Protein AF-A0AAW2ZG73-F1 (afdb_monomer)

Foldseek 3Di:
DVLVVQLVVLVCVQVVPDDDDDPDDPDPQDKDFDDDPNHTQDMDGSVLSGPVNVVSNVVRSVSSNVSVVVVVVD

pLDDT: mean 85.4, std 9.42, range [53.69, 95.5]

Mean predicted aligned error: 7.7 Å

S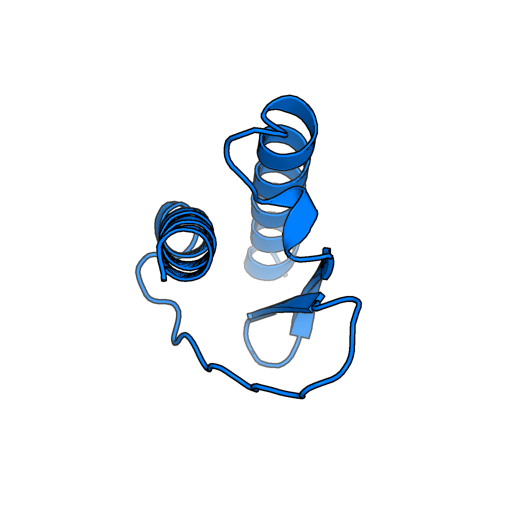olvent-accessible surface area (backbone atoms only — not comparable to full-atom values): 4616 Å² total; per-residue (Å²): 119,68,69,62,51,47,46,50,53,56,50,39,74,77,38,75,86,63,85,86,83,86,84,85,63,102,55,82,83,52,69,45,77,42,66,57,94,91,40,79,51,42,72,48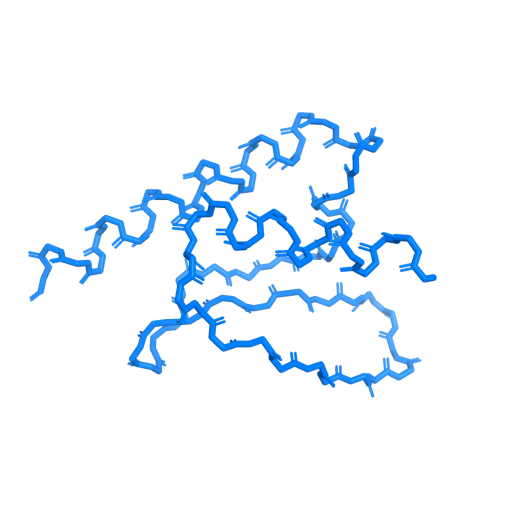,52,49,69,41,50,34,79,93,35,50,70,50,24,54,50,52,54,49,50,43,53,53,36,48,53,62,61,75,77,108

Nearest PDB structures (foldseek):
  2k5t-assembly1_A  TM=3.664E-01  e=4.462E+00  Escherichia coli K-12
  2zdi-assembly1_B-2  TM=2.084E-01  e=5.787E+00  Pyrococcus horikoshii

Sequence (74 aa):
MQERNTARDAVLSVLPDAEIEYLCHDSYPIFVRVSLNDKEIWKNEQRALFRKNASRREQSISEIKENLRKVMTN

Structure (mmCIF, N/CA/C/O backbone):
data_AF-A0AAW2ZG73-F1
#
_entry.id   AF-A0AAW2ZG73-F1
#
loop_
_atom_site.group_PDB
_atom_site.id
_atom_site.type_symbol
_atom_site.label_atom_id
_atom_site.label_alt_id
_atom_site.label_comp_id
_atom_site.label_asym_id
_atom_site.label_entity_id
_atom_site.label_seq_id
_atom_site.pdbx_PDB_ins_code
_atom_site.Cartn_x
_atom_site.Cartn_y
_atom_site.Cartn_z
_atom_site.occupancy
_atom_site.B_iso_or_equiv
_atom_site.auth_seq_id
_atom_site.auth_comp_id
_atom_site.auth_asym_id
_atom_site.auth_atom_id
_atom_site.pdbx_PDB_model_num
ATOM 1 N N . MET A 1 1 ? 7.714 -9.702 -12.326 1.00 56.88 1 MET A N 1
ATOM 2 C CA . MET A 1 1 ? 7.624 -10.561 -11.117 1.00 56.88 1 MET A CA 1
ATOM 3 C C . MET A 1 1 ? 8.194 -9.884 -9.856 1.00 56.88 1 MET A C 1
ATOM 5 O O . MET A 1 1 ? 7.535 -9.930 -8.829 1.00 56.88 1 MET A O 1
ATOM 9 N N . GLN A 1 2 ? 9.346 -9.194 -9.919 1.00 67.81 2 GLN A N 1
ATOM 10 C CA . GLN A 1 2 ? 9.976 -8.509 -8.765 1.00 67.81 2 GLN A CA 1
ATOM 11 C C . GLN A 1 2 ? 9.176 -7.334 -8.163 1.00 67.81 2 GLN A C 1
ATOM 13 O O . GLN A 1 2 ? 9.060 -7.230 -6.943 1.00 67.81 2 GLN A O 1
ATOM 18 N N . GLU A 1 3 ? 8.606 -6.453 -8.992 1.00 66.88 3 GLU A N 1
ATOM 19 C CA . GLU A 1 3 ? 7.925 -5.238 -8.502 1.00 66.88 3 GLU A CA 1
ATOM 20 C C . GLU A 1 3 ? 6.613 -5.553 -7.762 1.00 66.88 3 GLU A C 1
ATOM 22 O O . GLU A 1 3 ? 6.289 -4.911 -6.764 1.00 66.88 3 GLU A O 1
ATOM 27 N N . ARG A 1 4 ? 5.908 -6.614 -8.180 1.00 73.94 4 ARG A N 1
ATOM 28 C CA . ARG A 1 4 ? 4.724 -7.143 -7.484 1.00 73.94 4 ARG A CA 1
ATOM 29 C C . ARG A 1 4 ? 5.055 -7.574 -6.056 1.00 73.94 4 ARG A C 1
ATOM 31 O O . ARG A 1 4 ? 4.342 -7.209 -5.128 1.00 73.94 4 ARG A O 1
ATOM 38 N N . ASN A 1 5 ? 6.139 -8.331 -5.889 1.00 82.12 5 ASN A N 1
ATOM 39 C CA . ASN A 1 5 ? 6.564 -8.805 -4.573 1.00 82.12 5 ASN A CA 1
ATOM 40 C C . ASN A 1 5 ? 6.994 -7.623 -3.694 1.00 82.12 5 ASN A C 1
ATOM 42 O O . ASN A 1 5 ? 6.598 -7.547 -2.544 1.00 82.12 5 ASN A O 1
ATOM 46 N N . THR A 1 6 ? 7.675 -6.627 -4.270 1.00 83.38 6 THR A N 1
ATOM 47 C CA . THR A 1 6 ? 8.067 -5.414 -3.530 1.00 83.38 6 THR A CA 1
ATOM 48 C C . THR A 1 6 ? 6.859 -4.631 -3.004 1.00 83.38 6 THR A C 1
ATOM 50 O O . THR A 1 6 ? 6.880 -4.169 -1.865 1.00 83.38 6 THR A O 1
ATOM 53 N N . ALA A 1 7 ? 5.803 -4.478 -3.813 1.00 79.69 7 ALA A N 1
ATOM 54 C CA . ALA A 1 7 ? 4.579 -3.802 -3.381 1.00 79.69 7 ALA A CA 1
ATOM 55 C C . ALA A 1 7 ? 3.863 -4.585 -2.268 1.00 79.69 7 ALA A C 1
ATOM 57 O O . ALA A 1 7 ? 3.457 -3.994 -1.271 1.00 79.69 7 ALA A O 1
ATOM 58 N N . ARG A 1 8 ? 3.779 -5.915 -2.407 1.00 87.00 8 ARG A N 1
ATOM 59 C CA . ARG A 1 8 ? 3.227 -6.808 -1.381 1.00 87.00 8 ARG A CA 1
ATOM 60 C C . ARG A 1 8 ? 3.985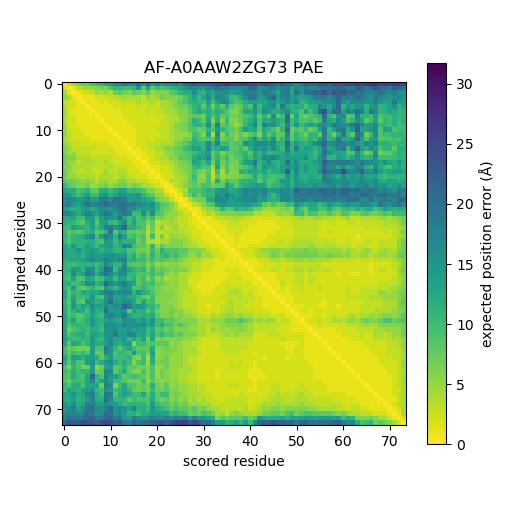 -6.675 -0.058 1.00 87.00 8 ARG A C 1
ATOM 62 O O . ARG A 1 8 ? 3.366 -6.427 0.969 1.00 87.00 8 ARG A O 1
ATOM 69 N N . ASP A 1 9 ? 5.310 -6.787 -0.093 1.00 89.00 9 ASP A N 1
ATOM 70 C CA . ASP A 1 9 ? 6.153 -6.745 1.105 1.00 89.00 9 ASP A CA 1
ATOM 71 C C . ASP A 1 9 ? 6.065 -5.380 1.806 1.00 89.00 9 ASP A C 1
ATOM 73 O O . ASP A 1 9 ? 6.093 -5.301 3.032 1.00 89.00 9 ASP A O 1
ATOM 77 N N . ALA A 1 10 ? 5.903 -4.291 1.043 1.00 85.69 10 ALA A N 1
ATOM 78 C CA . ALA A 1 10 ? 5.691 -2.962 1.608 1.00 85.69 10 ALA A CA 1
ATOM 79 C C . ALA A 1 10 ? 4.368 -2.867 2.385 1.00 85.69 10 ALA A C 1
ATOM 81 O O . ALA A 1 10 ? 4.367 -2.354 3.503 1.00 85.69 10 ALA A O 1
ATOM 82 N N . VAL A 1 11 ? 3.267 -3.389 1.833 1.00 85.56 11 VAL A N 1
ATOM 83 C CA . VAL A 1 11 ? 1.962 -3.402 2.517 1.00 85.56 11 VAL A CA 1
ATOM 84 C C . VAL A 1 11 ? 2.010 -4.300 3.756 1.00 85.56 11 VAL A C 1
ATOM 86 O O . VAL A 1 11 ? 1.651 -3.846 4.842 1.00 85.56 11 VAL A O 1
ATOM 89 N N . LEU A 1 12 ? 2.542 -5.520 3.632 1.00 90.81 12 LEU A N 1
ATOM 90 C CA . LEU A 1 12 ? 2.644 -6.473 4.747 1.00 90.81 12 LEU A CA 1
ATOM 91 C C . LEU A 1 12 ? 3.574 -5.995 5.873 1.00 90.81 12 LEU A C 1
ATOM 93 O O . LEU A 1 12 ? 3.383 -6.367 7.025 1.00 90.81 12 LEU A O 1
ATOM 97 N N . SER A 1 13 ? 4.546 -5.123 5.581 1.00 89.38 13 SER A N 1
ATOM 98 C CA . SER A 1 13 ? 5.378 -4.503 6.627 1.00 89.38 13 SER A CA 1
ATOM 99 C C . SER A 1 13 ? 4.604 -3.560 7.558 1.00 89.38 13 SER A C 1
ATOM 101 O O . SER A 1 13 ? 5.083 -3.240 8.645 1.00 89.38 13 SER A O 1
ATOM 103 N N . VAL A 1 14 ? 3.430 -3.090 7.125 1.00 87.75 14 VAL A N 1
ATOM 104 C CA . VAL A 1 14 ? 2.550 -2.205 7.902 1.00 87.75 14 VAL A CA 1
ATOM 105 C C . VAL A 1 14 ? 1.331 -2.961 8.422 1.00 87.75 14 VAL A C 1
ATOM 107 O O . VAL A 1 14 ? 0.903 -2.714 9.545 1.00 87.75 14 VAL A O 1
ATOM 110 N N . LEU A 1 15 ? 0.793 -3.878 7.618 1.00 86.38 15 LEU A N 1
ATOM 111 C CA . LEU A 1 15 ? -0.388 -4.681 7.919 1.00 86.38 15 LEU A CA 1
ATOM 112 C C . LEU A 1 15 ? -0.048 -6.170 7.745 1.00 86.38 15 LEU A C 1
ATOM 114 O O . LEU A 1 15 ? -0.303 -6.721 6.673 1.00 86.38 15 LEU A O 1
ATOM 118 N N . PRO A 1 16 ? 0.544 -6.820 8.764 1.00 89.44 16 PRO A N 1
ATOM 119 C CA . PRO A 1 16 ? 1.000 -8.208 8.653 1.00 89.44 16 PRO A CA 1
ATOM 120 C C . PRO A 1 16 ? -0.122 -9.195 8.313 1.00 89.44 16 PRO A C 1
ATOM 122 O O . PRO A 1 16 ? 0.120 -10.165 7.600 1.00 89.44 16 PRO A O 1
ATOM 125 N N . ASP A 1 17 ? -1.341 -8.901 8.771 1.00 86.94 17 ASP A N 1
ATOM 126 C CA . ASP A 1 17 ? -2.521 -9.757 8.620 1.00 86.94 17 ASP A CA 1
ATOM 127 C C . ASP A 1 17 ? -3.412 -9.365 7.425 1.00 86.94 17 ASP A C 1
ATOM 129 O O . ASP A 1 17 ? -4.537 -9.846 7.303 1.00 86.94 17 ASP A O 1
ATOM 133 N N . ALA A 1 18 ? -2.954 -8.464 6.546 1.00 84.81 18 ALA A N 1
ATOM 134 C CA . ALA A 1 18 ? -3.748 -8.041 5.393 1.00 84.81 18 ALA A CA 1
ATOM 135 C C . ALA A 1 18 ? -3.913 -9.165 4.359 1.00 84.81 18 ALA A C 1
ATOM 137 O O . ALA A 1 18 ? -2.937 -9.766 3.900 1.00 84.81 18 ALA A O 1
ATOM 138 N N . GLU A 1 19 ? -5.150 -9.367 3.907 1.00 88.06 19 GLU A N 1
ATOM 139 C CA . GLU A 1 19 ? -5.442 -10.147 2.709 1.00 88.06 19 GLU A CA 1
ATOM 140 C C . GLU A 1 19 ? -5.089 -9.327 1.458 1.00 88.06 19 GLU A C 1
ATOM 142 O O . GLU A 1 19 ? -5.455 -8.156 1.333 1.00 88.06 19 GLU A O 1
ATOM 147 N N . ILE A 1 20 ? -4.327 -9.924 0.538 1.00 83.69 20 ILE A N 1
ATOM 148 C CA . ILE A 1 20 ? -3.851 -9.250 -0.675 1.00 83.69 20 ILE A CA 1
ATOM 149 C C . ILE A 1 20 ? -4.546 -9.854 -1.893 1.00 83.69 20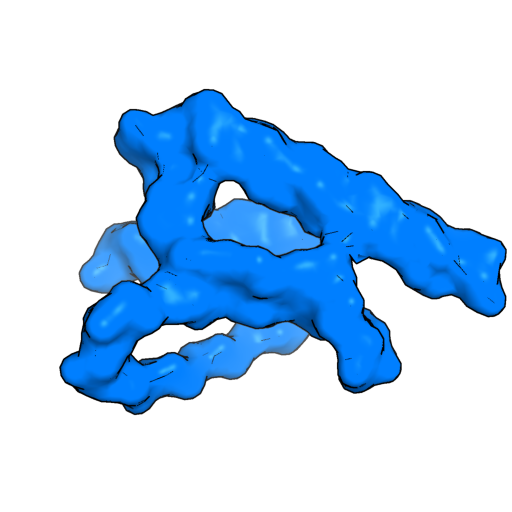 ILE A C 1
ATOM 151 O O . ILE A 1 20 ? -4.228 -10.972 -2.299 1.00 83.69 20 ILE A O 1
ATOM 155 N N . GLU A 1 21 ? -5.429 -9.079 -2.517 1.00 85.94 21 GLU A N 1
ATOM 156 C CA . GLU A 1 21 ? -6.081 -9.432 -3.779 1.00 85.94 21 GLU A CA 1
ATOM 157 C C . GLU A 1 21 ? -5.364 -8.780 -4.975 1.00 85.94 21 GLU A C 1
ATOM 159 O O . GLU A 1 21 ? -5.025 -7.593 -4.961 1.00 85.94 21 GLU A O 1
ATOM 164 N N . TYR A 1 22 ? -5.132 -9.556 -6.038 1.00 78.75 22 TYR A N 1
ATOM 165 C CA . TYR A 1 22 ? -4.518 -9.070 -7.275 1.00 78.75 22 TYR A CA 1
ATOM 166 C C . TYR A 1 22 ? -5.569 -8.906 -8.375 1.00 78.75 22 TYR A C 1
ATOM 168 O O . TYR A 1 22 ? -5.806 -9.821 -9.162 1.00 78.75 22 TYR A O 1
ATOM 176 N N . LEU A 1 23 ? -6.149 -7.713 -8.476 1.00 76.06 23 LEU A N 1
ATOM 177 C CA . LEU A 1 23 ? -7.039 -7.344 -9.578 1.00 76.06 23 LEU A CA 1
ATOM 178 C C . LEU A 1 23 ? -6.199 -6.881 -10.776 1.00 76.06 23 LEU A C 1
ATOM 180 O O . LEU A 1 23 ? -5.814 -5.716 -10.883 1.00 76.06 23 LEU A O 1
ATOM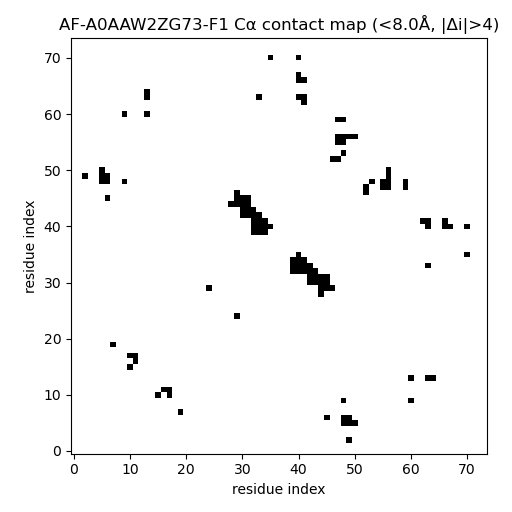 184 N N . CYS A 1 24 ? -5.832 -7.825 -11.643 1.00 63.88 24 CYS A N 1
ATOM 185 C CA . CYS A 1 24 ? -5.010 -7.548 -12.817 1.00 63.88 24 CYS A CA 1
ATOM 186 C C . CYS A 1 24 ? -5.890 -7.040 -13.967 1.00 63.88 24 CYS A C 1
ATOM 188 O O . CYS A 1 24 ? -6.619 -7.814 -14.584 1.00 63.88 24 CYS A O 1
ATOM 190 N N . HIS A 1 25 ? -5.805 -5.745 -14.265 1.00 64.88 25 HIS A N 1
ATOM 191 C CA . HIS A 1 25 ? -6.332 -5.162 -15.494 1.00 64.88 25 HIS A CA 1
ATOM 192 C C . HIS A 1 25 ? -5.157 -4.760 -16.391 1.00 64.88 25 HIS A C 1
ATOM 194 O O . HIS A 1 25 ? -4.199 -4.160 -15.904 1.00 64.88 25 HIS A O 1
ATOM 200 N N . ASP A 1 26 ? -5.233 -5.047 -17.694 1.00 64.50 26 ASP A N 1
ATOM 201 C CA . ASP A 1 26 ? -4.216 -4.670 -18.699 1.00 64.50 26 ASP A CA 1
ATOM 202 C C . ASP A 1 26 ? -4.195 -3.154 -18.999 1.00 64.50 26 ASP A C 1
ATOM 204 O O . ASP A 1 26 ? -3.811 -2.705 -20.079 1.00 64.50 26 ASP A O 1
ATOM 208 N N . SER A 1 27 ? -4.629 -2.335 -18.043 1.00 70.44 27 SER A N 1
ATOM 209 C CA . SER A 1 27 ? -4.708 -0.886 -18.138 1.00 70.44 27 SER A CA 1
ATOM 210 C C . SER A 1 27 ? -3.661 -0.229 -17.242 1.00 70.44 27 SER A C 1
ATOM 212 O O . SER A 1 27 ? -3.557 -0.473 -16.040 1.00 70.44 27 SER A O 1
ATOM 214 N N . TYR A 1 28 ? -2.866 0.639 -17.862 1.00 68.88 28 TYR A N 1
ATOM 215 C CA . TYR A 1 28 ? -1.917 1.511 -17.184 1.00 68.88 28 TYR A CA 1
ATOM 216 C C . TYR A 1 28 ? -2.532 2.916 -17.034 1.00 68.88 28 TYR A C 1
ATOM 218 O O . TYR A 1 28 ? -3.167 3.385 -17.982 1.00 68.88 28 TYR A O 1
ATOM 226 N N . PRO A 1 29 ? -2.321 3.627 -15.908 1.00 77.88 29 PRO A N 1
ATOM 227 C CA . PRO A 1 29 ? -1.493 3.254 -14.756 1.00 77.88 29 PRO A CA 1
ATOM 228 C C . PRO A 1 29 ? -2.140 2.227 -13.813 1.00 77.88 29 PRO A C 1
ATOM 230 O O . PRO A 1 29 ? -3.347 2.237 -13.593 1.00 77.88 29 PRO A O 1
ATOM 233 N N . ILE A 1 30 ? -1.304 1.361 -13.223 1.00 84.62 30 ILE A N 1
ATOM 234 C CA . ILE A 1 30 ? -1.715 0.386 -12.197 1.00 84.62 30 ILE A CA 1
ATOM 235 C C . ILE A 1 30 ? -1.803 1.093 -10.841 1.00 84.62 30 ILE A C 1
ATOM 237 O O . ILE A 1 30 ? -0.845 1.747 -10.414 1.00 84.62 30 ILE A O 1
ATOM 241 N N . PHE A 1 31 ? -2.918 0.907 -10.137 1.00 89.88 31 PHE A N 1
ATOM 242 C CA . PHE A 1 31 ? -3.155 1.458 -8.802 1.00 89.88 31 PHE A CA 1
ATOM 243 C C . PHE A 1 31 ? -3.103 0.377 -7.723 1.00 89.88 31 PHE A C 1
ATOM 245 O O . PHE A 1 31 ? -3.483 -0.767 -7.952 1.00 89.88 31 PHE A O 1
ATOM 252 N N . VAL A 1 32 ? -2.669 0.767 -6.527 1.00 89.75 32 VAL A N 1
ATOM 253 C CA . VAL A 1 32 ? -2.776 -0.031 -5.304 1.00 89.75 32 VAL A CA 1
ATOM 254 C C . VAL A 1 32 ? -3.764 0.671 -4.385 1.00 89.75 32 VAL A C 1
ATOM 256 O O . VAL A 1 32 ? -3.615 1.862 -4.105 1.00 89.75 32 VAL A O 1
ATOM 259 N N . ARG A 1 33 ? -4.776 -0.069 -3.934 1.00 93.19 33 ARG A N 1
ATOM 260 C CA . ARG A 1 33 ? -5.751 0.369 -2.934 1.00 93.19 33 ARG A CA 1
ATOM 261 C C . ARG A 1 33 ? -5.499 -0.399 -1.643 1.00 93.19 33 ARG A C 1
ATOM 263 O O . ARG A 1 33 ? -5.315 -1.610 -1.680 1.00 93.19 33 ARG A O 1
ATOM 270 N N . VAL A 1 34 ? -5.517 0.307 -0.519 1.00 91.88 34 VAL A N 1
ATOM 271 C CA . VAL A 1 34 ? -5.479 -0.277 0.824 1.00 91.88 34 VAL A CA 1
ATOM 272 C C . VAL A 1 34 ? -6.770 0.112 1.530 1.00 91.88 34 VAL A C 1
ATOM 274 O O . VAL A 1 34 ? -7.177 1.278 1.512 1.00 91.88 34 VAL A O 1
ATOM 277 N N . SER A 1 35 ? -7.457 -0.863 2.113 1.00 91.06 35 SER A N 1
ATOM 278 C CA . SER A 1 35 ? -8.733 -0.663 2.801 1.00 91.06 35 SER A CA 1
ATOM 279 C C . SER A 1 35 ? -8.766 -1.463 4.098 1.00 91.06 35 SER A C 1
ATOM 281 O O . SER A 1 35 ? -8.117 -2.501 4.199 1.00 91.06 35 SER A O 1
ATOM 283 N N . LEU A 1 36 ? -9.498 -0.958 5.087 1.00 87.75 36 LEU A N 1
ATOM 284 C CA . LEU A 1 36 ? -9.743 -1.620 6.367 1.00 87.75 36 LEU A CA 1
ATOM 285 C C . LEU A 1 36 ? -11.243 -1.549 6.651 1.00 87.75 36 LEU A C 1
ATOM 287 O O . LEU A 1 36 ? -11.790 -0.448 6.662 1.00 87.75 36 LEU A O 1
ATOM 291 N N . ASN A 1 37 ? -11.897 -2.694 6.873 1.00 86.81 37 ASN A N 1
ATOM 292 C CA . ASN A 1 37 ? -13.351 -2.785 7.080 1.00 86.81 37 ASN A CA 1
ATOM 293 C C . ASN A 1 37 ? -14.142 -2.002 6.008 1.00 86.81 37 ASN A C 1
ATOM 295 O O . ASN A 1 37 ? -14.915 -1.106 6.335 1.00 86.81 37 ASN A O 1
ATOM 299 N N . ASP A 1 38 ? -13.850 -2.259 4.728 1.00 84.94 38 ASP A N 1
ATOM 300 C CA . ASP A 1 38 ? -14.436 -1.584 3.552 1.00 84.94 38 ASP A CA 1
ATOM 301 C C . ASP A 1 38 ? -14.197 -0.065 3.437 1.00 84.94 38 ASP A C 1
ATOM 303 O O . ASP A 1 38 ? -14.650 0.579 2.489 1.00 84.94 38 ASP A O 1
ATOM 307 N N . LYS A 1 39 ? -13.421 0.530 4.349 1.00 87.81 39 LYS A N 1
ATOM 308 C CA . LYS A 1 39 ? -13.017 1.936 4.280 1.00 87.81 39 LYS A CA 1
ATOM 309 C C . LYS A 1 39 ? -11.671 2.069 3.576 1.00 87.81 39 LYS A C 1
ATOM 311 O O . LYS A 1 39 ? -10.660 1.555 4.055 1.00 87.81 39 LYS A O 1
ATOM 316 N N . GLU A 1 40 ? -11.639 2.796 2.459 1.00 92.81 40 GLU A N 1
ATOM 317 C CA . GLU A 1 40 ? -10.387 3.133 1.771 1.00 92.81 40 GLU A CA 1
ATOM 318 C C . GLU A 1 40 ? -9.520 4.015 2.682 1.00 92.81 40 GLU A C 1
ATOM 320 O O . GLU A 1 40 ? -9.939 5.095 3.099 1.00 92.81 40 GLU A O 1
ATOM 325 N N . ILE A 1 41 ? -8.311 3.543 3.004 1.00 94.38 41 ILE A N 1
ATOM 326 C CA . ILE A 1 41 ? -7.346 4.292 3.826 1.00 94.38 41 ILE A CA 1
ATOM 327 C C . ILE A 1 41 ? -6.227 4.896 2.988 1.00 94.38 41 ILE A C 1
ATOM 329 O O . ILE A 1 41 ? -5.592 5.859 3.410 1.00 94.38 41 ILE A O 1
ATOM 333 N N . TRP A 1 42 ? -5.960 4.335 1.810 1.00 95.50 42 TRP A N 1
ATOM 334 C CA . TRP A 1 42 ? -4.942 4.844 0.904 1.00 95.50 42 TRP A CA 1
ATOM 335 C C . TRP A 1 42 ? -5.149 4.310 -0.515 1.00 95.50 42 TRP A C 1
ATOM 337 O O . TRP A 1 42 ? -5.519 3.148 -0.706 1.00 95.50 42 TRP A O 1
ATOM 347 N N . LYS A 1 43 ? -4.858 5.146 -1.514 1.00 94.12 43 LYS A N 1
ATOM 348 C CA . LYS A 1 43 ? -4.858 4.774 -2.930 1.00 94.12 43 LYS A CA 1
ATOM 349 C C . LYS A 1 43 ? -3.818 5.592 -3.689 1.00 94.12 43 LYS A C 1
ATOM 351 O O . LYS A 1 43 ? -3.852 6.819 -3.645 1.00 94.12 43 LYS A O 1
ATOM 356 N N . ASN A 1 44 ? -2.929 4.930 -4.426 1.00 94.00 44 ASN A N 1
ATOM 357 C CA . ASN A 1 44 ? -1.974 5.606 -5.309 1.00 94.00 44 ASN A CA 1
ATOM 358 C C . ASN A 1 44 ? -1.495 4.681 -6.438 1.00 94.00 44 ASN A C 1
ATOM 360 O O . ASN A 1 44 ? -1.821 3.493 -6.473 1.00 94.00 44 ASN A O 1
ATOM 364 N N . GLU A 1 45 ? -0.711 5.219 -7.368 1.00 92.19 45 GLU A N 1
ATOM 365 C CA . GLU A 1 45 ? -0.026 4.431 -8.391 1.00 92.19 45 GLU A CA 1
ATOM 366 C C . GLU A 1 45 ? 0.951 3.436 -7.750 1.00 92.19 45 GLU A C 1
ATOM 368 O O . GLU A 1 45 ? 1.740 3.790 -6.871 1.00 92.19 45 GLU A O 1
ATOM 373 N N . GLN A 1 46 ? 0.999 2.206 -8.267 1.00 89.06 46 GLN A N 1
ATOM 374 C CA . GLN A 1 46 ? 1.928 1.166 -7.804 1.00 89.06 46 GLN A CA 1
ATOM 375 C C . GLN A 1 46 ? 3.394 1.634 -7.840 1.00 89.06 46 GLN A C 1
ATOM 377 O O . GLN A 1 46 ? 4.205 1.266 -6.988 1.00 89.06 46 GLN A O 1
ATOM 382 N N . ARG A 1 47 ? 3.733 2.501 -8.803 1.00 89.88 47 ARG A N 1
ATOM 383 C CA . ARG A 1 47 ? 5.069 3.088 -8.962 1.00 89.88 47 ARG A CA 1
ATOM 384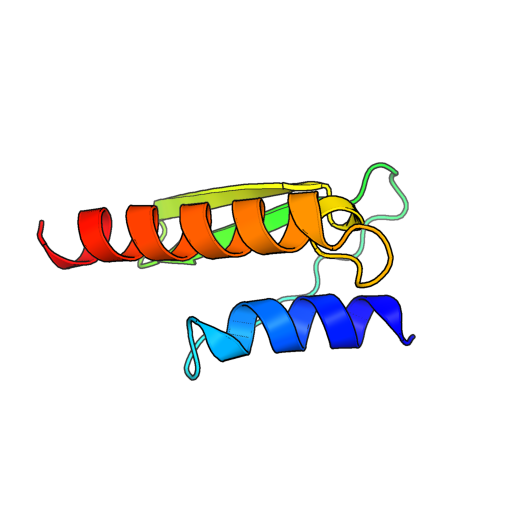 C C . ARG A 1 47 ? 5.545 3.876 -7.747 1.00 89.88 47 ARG A C 1
ATOM 386 O O . ARG A 1 47 ? 6.758 3.970 -7.544 1.00 89.88 47 ARG A O 1
ATOM 393 N N . ALA A 1 48 ? 4.635 4.433 -6.950 1.00 90.19 48 ALA A N 1
ATOM 394 C CA . ALA A 1 48 ? 4.984 5.142 -5.723 1.00 90.19 48 ALA A CA 1
ATOM 395 C C . ALA A 1 48 ? 5.648 4.211 -4.691 1.00 90.19 48 ALA A C 1
ATOM 397 O O . ALA A 1 48 ? 6.454 4.670 -3.893 1.00 90.19 48 ALA A O 1
ATOM 398 N N . LEU A 1 49 ? 5.395 2.899 -4.766 1.00 89.88 49 LEU A N 1
ATOM 399 C CA . LEU A 1 49 ? 5.940 1.887 -3.854 1.00 89.88 49 LEU A CA 1
ATOM 400 C C . LEU A 1 49 ? 7.250 1.249 -4.345 1.00 89.88 49 LEU A C 1
A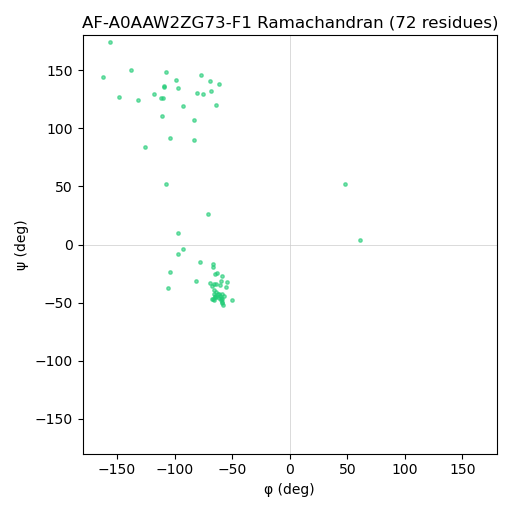TOM 402 O O . LEU A 1 49 ? 7.837 0.416 -3.651 1.00 89.88 49 LEU A O 1
ATOM 406 N N . PHE A 1 50 ? 7.727 1.597 -5.542 1.00 89.75 50 PHE A N 1
ATOM 407 C CA . PHE A 1 50 ? 8.913 0.967 -6.121 1.00 89.75 50 PHE A CA 1
ATOM 408 C C . PHE A 1 50 ? 10.193 1.344 -5.373 1.00 89.75 50 PHE A C 1
ATOM 410 O O . PHE A 1 50 ? 10.417 2.504 -5.036 1.00 89.75 50 PHE A O 1
ATOM 417 N N . ARG A 1 51 ? 11.102 0.371 -5.204 1.00 83.62 51 ARG A N 1
ATOM 418 C CA . ARG A 1 51 ? 12.392 0.565 -4.514 1.00 83.62 51 ARG A CA 1
ATOM 419 C C . ARG A 1 51 ? 13.231 1.703 -5.108 1.00 83.62 51 ARG A C 1
ATOM 421 O O . ARG A 1 51 ? 13.872 2.428 -4.359 1.00 83.62 51 ARG A O 1
ATOM 428 N N . LYS A 1 52 ? 13.207 1.877 -6.436 1.00 87.75 52 LYS A N 1
ATOM 429 C CA . LYS A 1 52 ? 13.925 2.959 -7.137 1.00 87.75 52 LYS A CA 1
ATOM 430 C C . LYS A 1 52 ? 13.386 4.364 -6.831 1.00 87.75 52 LYS A C 1
ATOM 432 O O . LYS A 1 52 ? 14.085 5.338 -7.065 1.00 87.75 52 LYS A O 1
ATOM 437 N N . ASN A 1 53 ? 12.175 4.463 -6.279 1.00 89.31 53 ASN A N 1
ATOM 438 C CA . ASN A 1 53 ? 11.515 5.710 -5.903 1.00 89.31 53 ASN A CA 1
ATOM 439 C C . ASN A 1 53 ? 11.490 5.863 -4.372 1.00 89.31 53 ASN A C 1
ATOM 441 O O . ASN A 1 53 ? 10.426 6.061 -3.791 1.00 89.31 53 ASN A O 1
ATOM 445 N N . ALA A 1 54 ? 12.649 5.737 -3.713 1.00 87.94 54 ALA A N 1
ATOM 446 C CA . ALA A 1 54 ? 12.760 5.627 -2.252 1.00 87.94 54 ALA A CA 1
ATOM 447 C C . ALA A 1 54 ? 11.987 6.715 -1.481 1.00 87.94 54 ALA A C 1
ATOM 449 O O . ALA A 1 54 ? 11.183 6.380 -0.618 1.00 87.94 54 ALA A O 1
ATOM 450 N N . SER A 1 55 ? 12.128 7.988 -1.866 1.00 93.06 55 SER A N 1
ATOM 451 C CA . SER A 1 55 ? 11.407 9.101 -1.226 1.00 93.06 55 SER A CA 1
ATOM 452 C C . SER A 1 55 ? 9.879 8.974 -1.347 1.00 93.06 55 SER A C 1
ATOM 454 O O . SER A 1 55 ? 9.167 9.083 -0.350 1.00 93.06 55 SER A O 1
ATOM 456 N N . ARG A 1 56 ? 9.356 8.654 -2.542 1.00 92.12 56 ARG A N 1
AT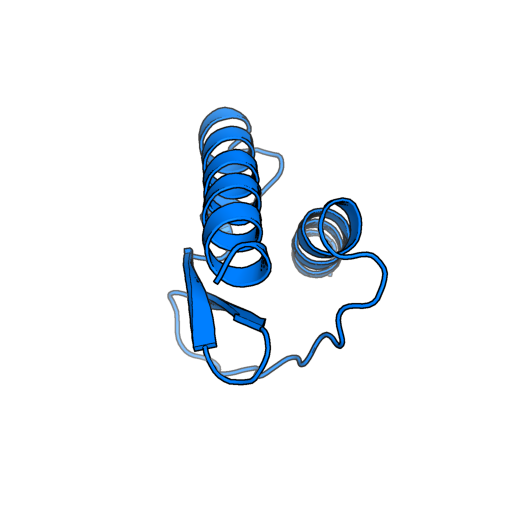OM 457 C CA . ARG A 1 56 ? 7.905 8.449 -2.743 1.00 92.12 56 ARG A CA 1
ATOM 458 C C . ARG A 1 56 ? 7.401 7.221 -1.988 1.00 92.12 56 ARG A C 1
ATOM 460 O O . ARG A 1 56 ? 6.274 7.225 -1.493 1.00 92.12 56 ARG A O 1
ATOM 467 N N . ARG A 1 57 ? 8.235 6.186 -1.878 1.00 91.06 57 ARG A N 1
ATOM 468 C CA . ARG A 1 57 ? 7.929 4.967 -1.127 1.00 91.06 57 ARG A CA 1
ATOM 469 C C . ARG A 1 57 ? 7.830 5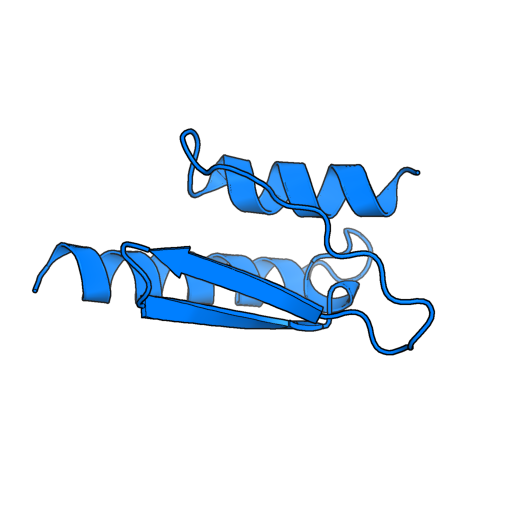.257 0.366 1.00 91.06 57 ARG A C 1
ATOM 471 O O . ARG A 1 57 ? 6.869 4.826 0.990 1.00 91.06 57 ARG A O 1
ATOM 478 N N . GLU A 1 58 ? 8.786 5.989 0.929 1.00 92.50 58 GLU A N 1
ATOM 479 C CA . GLU A 1 58 ? 8.770 6.404 2.336 1.00 92.50 58 GLU A CA 1
ATOM 480 C C . GLU A 1 58 ? 7.545 7.264 2.653 1.00 92.50 58 GLU A C 1
ATOM 482 O O . GLU A 1 58 ? 6.846 6.986 3.627 1.00 92.50 58 GLU A O 1
ATOM 487 N N . GLN A 1 59 ? 7.225 8.226 1.781 1.00 94.62 59 GLN A N 1
ATOM 488 C CA . GLN A 1 59 ? 6.009 9.028 1.898 1.00 94.62 59 GLN A CA 1
ATOM 489 C C . GLN A 1 59 ? 4.748 8.150 1.882 1.00 94.62 59 GLN A C 1
ATOM 491 O O . GLN A 1 59 ? 3.930 8.241 2.792 1.00 94.62 59 GLN A O 1
ATOM 496 N N . SER A 1 60 ? 4.626 7.247 0.904 1.00 93.94 60 SER A N 1
ATOM 497 C CA . SER A 1 60 ? 3.472 6.342 0.783 1.00 93.94 60 SER A CA 1
ATOM 498 C C . SER A 1 60 ? 3.306 5.463 2.027 1.00 93.94 60 SER A C 1
ATOM 500 O O . SER A 1 60 ? 2.202 5.291 2.533 1.00 93.94 60 SER A O 1
ATOM 502 N N . ILE A 1 61 ? 4.409 4.933 2.567 1.00 93.19 61 ILE A N 1
ATOM 503 C CA . ILE A 1 61 ? 4.394 4.136 3.803 1.00 93.19 61 ILE A CA 1
ATOM 504 C C . ILE A 1 61 ? 3.950 4.991 4.998 1.00 93.19 61 ILE A C 1
ATOM 506 O O . ILE A 1 61 ? 3.194 4.511 5.844 1.00 93.19 61 ILE A O 1
ATOM 510 N N . SER A 1 62 ? 4.410 6.241 5.084 1.00 94.75 62 SER A N 1
ATOM 511 C CA . SER A 1 62 ? 4.014 7.163 6.152 1.00 94.75 62 SER A CA 1
ATOM 512 C C . SER A 1 62 ? 2.520 7.492 6.093 1.00 94.75 62 SER A C 1
ATOM 514 O O . SER A 1 62 ? 1.842 7.410 7.115 1.00 94.75 62 SER A O 1
ATOM 516 N N . GLU A 1 63 ? 1.991 7.784 4.902 1.00 94.69 63 GLU A N 1
ATOM 517 C CA . GLU A 1 63 ? 0.566 8.060 4.675 1.00 94.69 63 GLU A CA 1
ATOM 518 C C . GLU A 1 63 ? -0.312 6.870 5.082 1.00 94.69 63 GLU A C 1
ATOM 520 O O . GLU A 1 63 ? -1.288 7.042 5.814 1.00 94.69 63 GLU A O 1
ATOM 525 N N . ILE A 1 64 ? 0.063 5.649 4.676 1.00 93.56 64 ILE A N 1
ATOM 526 C CA . ILE A 1 64 ? -0.660 4.426 5.057 1.00 93.56 64 ILE A CA 1
ATOM 527 C C . ILE A 1 64 ? -0.682 4.275 6.585 1.00 93.56 64 ILE A C 1
ATOM 529 O O . ILE A 1 64 ? -1.742 4.032 7.158 1.00 93.56 64 ILE A O 1
ATOM 533 N N . LYS A 1 65 ? 0.462 4.457 7.264 1.00 93.06 65 LYS A N 1
ATOM 534 C CA . LYS A 1 65 ? 0.553 4.362 8.734 1.00 93.06 65 LYS A CA 1
ATOM 535 C C . LYS A 1 65 ? -0.307 5.406 9.442 1.00 93.06 65 LYS A C 1
ATOM 537 O O . LYS A 1 65 ? -0.950 5.092 10.444 1.00 93.06 65 LYS A O 1
ATOM 542 N N . GLU A 1 66 ? -0.304 6.642 8.959 1.00 94.19 66 GLU A N 1
ATOM 543 C CA . GLU A 1 66 ? -1.081 7.726 9.556 1.00 94.19 66 GLU A CA 1
ATOM 544 C C . GLU A 1 66 ? -2.587 7.493 9.391 1.00 94.19 66 GLU A C 1
ATOM 546 O O . GLU A 1 66 ? -3.341 7.589 10.362 1.00 94.19 66 GLU A O 1
ATOM 551 N N . ASN A 1 67 ? -3.025 7.125 8.186 1.00 92.38 67 ASN A N 1
ATOM 552 C CA . ASN A 1 67 ? -4.435 6.864 7.910 1.00 92.38 67 ASN A CA 1
ATOM 553 C C . ASN A 1 67 ? -4.935 5.620 8.647 1.00 92.38 67 ASN A C 1
ATOM 555 O O . ASN A 1 67 ? -6.048 5.635 9.169 1.00 92.38 67 ASN A O 1
ATOM 559 N N . LEU A 1 68 ? -4.098 4.589 8.788 1.00 90.38 68 LEU A N 1
ATOM 560 C CA . LEU A 1 68 ? -4.410 3.423 9.611 1.00 90.38 68 LEU A CA 1
ATOM 561 C C . LEU A 1 68 ? -4.681 3.819 11.070 1.00 90.38 68 LEU A C 1
ATOM 563 O O . LEU A 1 68 ? -5.717 3.453 11.621 1.00 90.38 68 LEU A O 1
ATOM 567 N N . ARG A 1 69 ? -3.802 4.627 11.683 1.00 90.38 69 ARG A N 1
ATOM 568 C CA . ARG A 1 69 ? -3.999 5.122 13.061 1.00 90.38 69 ARG A CA 1
ATOM 569 C C . ARG A 1 69 ? -5.318 5.881 13.214 1.00 90.38 69 ARG A C 1
ATOM 571 O O . ARG A 1 69 ? -6.045 5.647 14.177 1.00 90.38 69 ARG A O 1
ATOM 578 N N . LYS A 1 70 ? -5.650 6.758 12.259 1.00 88.38 70 LYS A N 1
ATOM 579 C CA . LYS A 1 70 ? -6.914 7.520 12.253 1.00 88.38 70 LYS A CA 1
ATOM 580 C C . LYS A 1 70 ? -8.153 6.623 12.200 1.00 88.38 70 LYS A C 1
ATOM 582 O O . LYS A 1 70 ? -9.174 6.973 12.787 1.00 88.38 70 LYS A O 1
ATOM 587 N N . VAL A 1 71 ? -8.078 5.494 11.494 1.00 86.44 71 VAL A N 1
ATOM 588 C CA . VAL A 1 71 ? -9.200 4.551 11.377 1.00 86.44 71 VAL A CA 1
ATOM 589 C C . VAL A 1 71 ? -9.308 3.627 12.588 1.00 86.44 71 VAL A C 1
ATOM 591 O O . VAL A 1 71 ? -10.420 3.295 12.956 1.00 86.44 71 VAL A O 1
ATOM 594 N N . MET A 1 72 ? -8.203 3.268 13.246 1.00 78.88 72 MET A N 1
ATOM 595 C CA . MET A 1 72 ? -8.233 2.426 14.456 1.00 78.88 72 MET A CA 1
ATOM 596 C C . MET A 1 72 ? -8.631 3.172 15.742 1.00 78.88 72 MET A C 1
ATOM 598 O O . MET A 1 72 ? -8.893 2.531 16.754 1.00 78.88 72 MET A O 1
ATOM 602 N N . THR A 1 73 ? -8.611 4.509 15.734 1.00 73.50 73 THR A N 1
ATOM 603 C CA . THR A 1 73 ? -8.922 5.342 16.916 1.00 73.50 73 THR A CA 1
ATOM 604 C C . THR A 1 73 ? -10.377 5.846 16.922 1.00 73.50 73 THR A C 1
ATOM 606 O O . THR A 1 73 ? -10.810 6.427 17.913 1.00 73.50 73 THR A O 1
ATOM 609 N N . ASN A 1 74 ? -11.126 5.636 15.833 1.00 53.69 74 ASN A N 1
ATOM 610 C CA . ASN A 1 74 ? -12.575 5.870 15.747 1.00 53.69 74 ASN A CA 1
ATOM 611 C C . ASN A 1 74 ? -13.320 4.540 15.831 1.00 53.69 74 ASN A C 1
ATOM 613 O O . ASN A 1 74 ? -14.449 4.553 16.363 1.00 53.69 74 ASN A O 1
#

Secondary structure (DSSP, 8-state):
-HHHHHHHHHHHTT-TT--------S-SSPEEEEEETTEEEEEEEGGGG-TT-HHHHHHHHHHHHHHHHHHHT-

Organism: NCBI:txid1008807

Radius of gyration: 12.15 Å; Cα contacts (8 Å, |Δi|>4): 63; chains: 1; bounding box: 28×20×36 Å